Protein AF-T0YHV0-F1 (afdb_monomer_lite)

Organism: NCBI:txid410659

Sequence (139 aa):
MAKKTDKAAQYVPIIVHVFRKHWAKGTEEFEFHRDELVEAASAEAVERPDNLGDVIYSFKFRRDLPAEILKNAPKGKAWIIEGAGRSLYRFRLVEIGGTTIRPREDIAATKIPDSTPEIIGAYALGDEQALLAKVRYNR

Foldseek 3Di:
DPDPPPVCVQLQQLVVQVCVVPDDQPDQKDKDFLCSSVVSCVVSVHDRDPDSVVSLVCCQPPDPHDPSQQVSADPQWGWHWDAPDDRMIMIGIDGDCRPDDDDDPPDDDDQDQFQQPVVLVVPQDPDPVSVVSRVVRRD

Structure (mmCIF, N/CA/C/O backbone):
data_AF-T0YHV0-F1
#
_entry.id   AF-T0YHV0-F1
#
loop_
_atom_site.group_PDB
_atom_site.id
_atom_site.type_symbol
_atom_site.label_atom_id
_atom_site.label_alt_id
_atom_site.label_comp_id
_atom_site.label_asym_id
_atom_site.label_entity_id
_atom_site.label_seq_id
_atom_site.pdbx_PDB_ins_code
_atom_site.Cartn_x
_atom_site.Cartn_y
_atom_site.Cartn_z
_atom_site.occupancy
_atom_site.B_iso_or_equiv
_atom_site.auth_seq_id
_atom_site.auth_comp_id
_atom_site.auth_asym_id
_atom_site.auth_atom_id
_atom_site.pdbx_PDB_model_num
ATOM 1 N N . MET A 1 1 ? 17.452 -10.031 26.257 1.00 35.22 1 MET A N 1
ATOM 2 C CA . MET A 1 1 ? 17.490 -9.690 24.819 1.00 35.22 1 MET A CA 1
ATOM 3 C C . MET A 1 1 ? 16.073 -9.828 24.288 1.00 35.22 1 MET A C 1
ATOM 5 O O . MET A 1 1 ? 15.551 -10.935 24.318 1.00 35.22 1 MET A O 1
ATOM 9 N N . ALA A 1 2 ? 15.413 -8.724 23.927 1.00 43.25 2 ALA A N 1
ATOM 10 C CA . ALA A 1 2 ? 14.066 -8.782 23.364 1.00 43.25 2 ALA A CA 1
ATOM 11 C C . ALA A 1 2 ? 14.122 -9.552 22.037 1.00 43.25 2 ALA A C 1
ATOM 13 O O . ALA A 1 2 ? 14.950 -9.259 21.172 1.00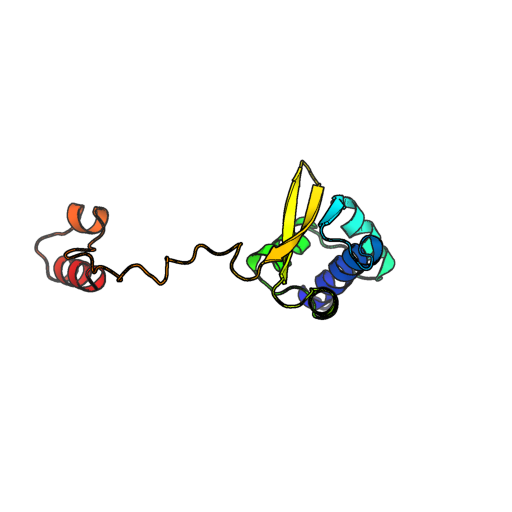 43.25 2 ALA A O 1
ATOM 14 N N . LYS A 1 3 ? 13.311 -10.605 21.922 1.00 45.75 3 LYS A N 1
ATOM 15 C CA . LYS A 1 3 ? 13.214 -11.431 20.718 1.00 45.75 3 LYS A CA 1
ATOM 16 C C . LYS A 1 3 ? 12.782 -10.496 19.587 1.00 45.75 3 LYS A C 1
ATOM 18 O O . LYS A 1 3 ? 11.744 -9.864 19.716 1.00 45.75 3 LYS A O 1
ATOM 23 N N . LYS A 1 4 ? 13.595 -10.356 18.534 1.00 48.53 4 LYS A N 1
ATOM 24 C CA . LYS A 1 4 ? 13.299 -9.490 17.383 1.00 48.53 4 LYS A CA 1
ATOM 25 C C . LYS A 1 4 ? 11.996 -9.993 16.755 1.00 48.53 4 LYS A C 1
ATOM 27 O O . LYS A 1 4 ? 12.004 -11.007 16.059 1.00 48.53 4 LYS A O 1
ATOM 32 N N . THR A 1 5 ? 10.880 -9.367 17.107 1.00 57.97 5 THR A N 1
ATOM 33 C CA . THR A 1 5 ? 9.555 -9.748 16.624 1.00 57.97 5 THR A CA 1
ATOM 34 C C . THR A 1 5 ? 9.561 -9.614 15.108 1.00 57.97 5 THR A C 1
ATOM 36 O O . THR A 1 5 ? 10.113 -8.650 14.571 1.00 57.97 5 THR A O 1
ATOM 39 N N . ASP A 1 6 ? 9.012 -10.600 14.398 1.00 75.38 6 ASP A N 1
ATOM 40 C CA . ASP A 1 6 ? 8.869 -10.495 12.949 1.00 75.38 6 ASP A CA 1
ATOM 41 C C . ASP A 1 6 ? 8.100 -9.206 12.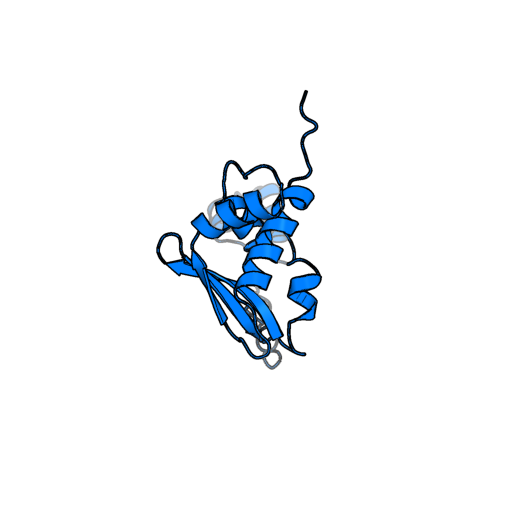633 1.00 75.38 6 ASP A C 1
ATOM 43 O O . ASP A 1 6 ? 7.004 -8.983 13.149 1.00 75.38 6 ASP A O 1
ATOM 47 N N . LYS A 1 7 ? 8.667 -8.349 11.775 1.00 74.50 7 LYS A N 1
ATOM 48 C CA . LYS A 1 7 ? 8.009 -7.116 11.327 1.00 74.50 7 LYS A CA 1
ATOM 49 C C . LYS A 1 7 ? 6.612 -7.393 10.767 1.00 74.50 7 LYS A C 1
ATOM 51 O O . LYS A 1 7 ? 5.749 -6.529 10.839 1.00 74.50 7 LYS A O 1
ATOM 56 N N . ALA A 1 8 ? 6.365 -8.575 10.190 1.00 74.88 8 ALA A N 1
ATOM 57 C CA . ALA A 1 8 ? 5.018 -8.972 9.771 1.00 74.88 8 ALA A CA 1
ATOM 58 C C . ALA A 1 8 ? 4.052 -9.080 10.958 1.00 74.88 8 ALA A C 1
ATOM 60 O O . ALA A 1 8 ? 2.967 -8.508 10.905 1.00 74.88 8 ALA A O 1
ATOM 61 N N . ALA A 1 9 ? 4.472 -9.733 12.044 1.00 82.62 9 ALA A N 1
ATOM 62 C CA . ALA A 1 9 ? 3.677 -9.865 13.262 1.00 82.62 9 ALA A CA 1
ATOM 63 C C . ALA A 1 9 ? 3.396 -8.510 13.937 1.00 82.62 9 ALA A C 1
ATOM 65 O O . ALA A 1 9 ? 2.384 -8.370 14.612 1.00 82.62 9 ALA A O 1
ATOM 66 N N . GLN A 1 10 ? 4.251 -7.507 13.715 1.00 89.56 10 GLN A N 1
ATOM 67 C CA . GLN A 1 10 ? 4.047 -6.142 14.206 1.00 89.56 10 GLN A CA 1
ATOM 68 C C . GLN A 1 10 ? 3.139 -5.302 13.289 1.00 89.56 10 GLN A C 1
ATOM 70 O O . GLN A 1 10 ? 2.262 -4.594 13.771 1.00 89.56 10 GLN A O 1
ATOM 75 N N . TYR A 1 11 ? 3.344 -5.341 11.968 1.00 94.62 11 TYR A N 1
ATOM 76 C CA . TYR A 1 11 ? 2.680 -4.415 11.035 1.00 94.62 11 TYR A CA 1
ATOM 77 C C . TYR A 1 11 ? 1.270 -4.853 10.642 1.00 94.62 11 TYR A C 1
ATOM 79 O O . TYR A 1 11 ? 0.424 -4.002 10.366 1.00 94.62 11 TYR A O 1
ATOM 87 N N . VAL A 1 12 ? 1.009 -6.164 10.611 1.00 95.06 12 VAL A N 1
ATOM 88 C CA . VAL A 1 12 ? -0.296 -6.714 10.219 1.00 95.06 12 VAL A CA 1
ATOM 89 C C . VAL A 1 12 ? -1.420 -6.262 11.164 1.00 95.06 12 VAL A C 1
ATOM 91 O O . VAL A 1 12 ? -2.405 -5.737 10.647 1.00 95.06 12 VAL A O 1
ATOM 94 N N . PRO A 1 13 ? -1.301 -6.372 12.504 1.00 95.56 13 PRO A N 1
ATOM 95 C CA . PRO A 1 13 ? -2.354 -5.904 13.411 1.00 95.56 13 PRO A CA 1
ATOM 96 C C . PRO A 1 13 ? -2.646 -4.407 13.254 1.00 95.56 13 PRO A C 1
ATOM 98 O O . PRO A 1 13 ? -3.803 -4.006 13.163 1.00 95.56 13 PRO A O 1
ATOM 101 N N . ILE A 1 14 ? -1.598 -3.588 13.110 1.00 96.31 14 ILE A N 1
ATOM 102 C CA . ILE A 1 14 ? -1.710 -2.127 12.979 1.00 96.31 14 ILE A CA 1
ATOM 103 C C . ILE A 1 14 ? -2.539 -1.743 11.750 1.00 96.31 14 ILE A C 1
ATOM 105 O O . ILE A 1 14 ? -3.485 -0.963 11.858 1.00 96.31 14 ILE A O 1
ATOM 109 N N . ILE A 1 15 ? -2.199 -2.278 10.572 1.00 96.56 15 ILE A N 1
ATOM 110 C CA . ILE A 1 15 ? -2.896 -1.890 9.338 1.00 96.56 15 ILE A CA 1
ATOM 111 C C . ILE A 1 15 ? -4.337 -2.413 9.311 1.00 96.56 15 ILE A C 1
ATOM 113 O O . ILE A 1 15 ? -5.231 -1.734 8.808 1.00 96.56 15 ILE A O 1
ATOM 117 N N . VAL A 1 16 ? -4.572 -3.598 9.883 1.00 96.88 16 VAL A N 1
ATOM 118 C CA . VAL A 1 16 ? -5.912 -4.179 10.020 1.00 96.88 16 VAL A CA 1
ATOM 119 C C . VAL A 1 16 ? -6.774 -3.321 10.939 1.00 96.88 16 VAL A C 1
ATOM 121 O O . VAL A 1 16 ? -7.925 -3.052 10.601 1.00 96.88 16 VAL A O 1
ATOM 124 N N . HIS A 1 17 ? -6.225 -2.849 12.059 1.00 97.19 17 HIS A N 1
ATOM 125 C CA . HIS A 1 17 ? -6.931 -1.968 12.981 1.00 97.19 17 HIS A CA 1
ATOM 126 C C . HIS A 1 17 ? -7.365 -0.667 12.298 1.00 97.19 17 HIS A C 1
ATOM 128 O O . HIS A 1 17 ? -8.543 -0.312 12.336 1.00 97.19 17 HIS A O 1
ATOM 134 N N . VAL A 1 18 ? -6.438 0.007 11.605 1.00 97.06 18 VAL A N 1
ATOM 135 C CA . VAL A 1 18 ? -6.748 1.228 10.840 1.00 97.06 18 VAL A CA 1
ATOM 136 C C . VAL A 1 18 ? -7.824 0.958 9.791 1.00 97.06 18 VAL A C 1
ATOM 138 O O . VAL A 1 18 ? -8.764 1.739 9.665 1.00 97.06 18 VAL A O 1
ATOM 141 N N . PHE A 1 19 ? -7.737 -0.164 9.074 1.00 97.00 19 PHE A N 1
ATOM 142 C CA . PHE A 1 19 ? -8.750 -0.523 8.087 1.00 97.00 19 PHE A CA 1
ATOM 143 C C . PHE A 1 19 ? -10.127 -0.718 8.731 1.00 97.00 19 PHE A C 1
ATOM 145 O O . PHE A 1 19 ? -11.098 -0.119 8.282 1.00 97.00 19 PHE A O 1
ATOM 152 N N . ARG A 1 20 ? -10.220 -1.496 9.815 1.00 96.00 20 ARG A N 1
ATOM 153 C CA . ARG A 1 20 ? -11.482 -1.754 10.531 1.00 96.00 20 ARG A CA 1
ATOM 154 C C . ARG A 1 20 ? -12.105 -0.484 11.123 1.00 96.00 20 ARG A C 1
ATOM 156 O O . ARG A 1 20 ? -13.325 -0.406 11.195 1.00 96.00 20 ARG A O 1
ATOM 163 N N . LYS A 1 21 ? -11.287 0.490 11.540 1.00 96.62 21 LYS A N 1
ATOM 164 C CA . LYS A 1 21 ? -11.744 1.770 12.111 1.00 96.62 21 LYS A CA 1
ATOM 165 C C . LYS A 1 21 ? -12.534 2.614 11.103 1.00 96.62 21 LYS A C 1
ATOM 167 O O . LYS A 1 21 ? -13.494 3.269 11.494 1.00 96.62 21 LYS A O 1
ATOM 172 N N . HIS A 1 22 ? -12.140 2.590 9.829 1.00 95.62 22 HIS A N 1
ATOM 173 C CA . HIS A 1 22 ? -12.695 3.469 8.788 1.00 95.62 22 HIS A CA 1
ATOM 174 C C . HIS A 1 22 ? -13.568 2.751 7.759 1.00 95.62 22 HIS A C 1
ATOM 176 O O . HIS A 1 22 ? -14.421 3.367 7.119 1.00 95.62 22 HIS A O 1
ATOM 182 N N . TRP A 1 23 ? -13.355 1.453 7.562 1.00 95.75 23 TRP A N 1
ATOM 183 C CA . TRP A 1 23 ? -14.074 0.691 6.555 1.00 95.75 23 TRP A CA 1
ATOM 184 C C . TRP A 1 23 ? -15.504 0.368 6.999 1.00 95.75 23 TRP A C 1
ATOM 186 O O . TRP A 1 23 ? -15.739 -0.184 8.073 1.00 95.75 23 TRP A O 1
ATOM 196 N N . ALA A 1 24 ? -16.456 0.629 6.104 1.00 93.31 24 ALA A N 1
ATOM 197 C CA . ALA A 1 24 ? -17.829 0.162 6.196 1.00 93.31 24 ALA A CA 1
ATOM 198 C C . ALA A 1 24 ? -18.248 -0.505 4.878 1.00 93.31 24 ALA A C 1
ATOM 200 O O . ALA A 1 24 ? -17.630 -0.336 3.822 1.00 93.31 24 ALA A O 1
ATOM 201 N N . LYS A 1 25 ? -19.334 -1.282 4.917 1.00 91.19 25 LYS A N 1
ATOM 202 C CA . LYS A 1 25 ? -19.869 -1.917 3.710 1.00 91.19 25 LYS A CA 1
ATOM 203 C C . LYS A 1 25 ? -20.282 -0.844 2.697 1.00 91.19 25 LYS A C 1
ATOM 205 O O . LYS A 1 25 ? -21.151 -0.029 2.983 1.00 91.19 25 LYS A O 1
ATOM 210 N N . GLY A 1 26 ? -19.693 -0.897 1.503 1.00 91.12 26 GLY A N 1
ATOM 211 C CA . GLY A 1 26 ? -19.933 0.068 0.425 1.00 91.12 26 GLY A CA 1
ATOM 212 C C . GLY A 1 26 ? -18.895 1.189 0.331 1.00 91.12 26 GLY A C 1
ATOM 213 O O . GLY A 1 26 ? -18.917 1.928 -0.646 1.00 91.12 26 GLY A O 1
ATOM 214 N N . THR A 1 27 ? -17.962 1.297 1.283 1.00 94.06 27 THR A N 1
ATOM 215 C CA . THR A 1 27 ? -16.846 2.245 1.192 1.00 94.06 27 THR A CA 1
ATOM 216 C C . THR A 1 27 ? -15.930 1.868 0.030 1.00 94.06 27 THR A C 1
ATOM 218 O O . THR A 1 27 ? -15.396 0.759 0.001 1.00 94.06 27 THR A O 1
ATOM 221 N N . GLU A 1 28 ? -15.728 2.793 -0.910 1.00 94.38 28 GLU A N 1
ATOM 222 C CA . GLU A 1 28 ? -14.781 2.625 -2.021 1.00 94.38 28 GLU A CA 1
ATOM 223 C C . GLU A 1 28 ? -13.419 3.262 -1.734 1.00 94.38 28 GLU A C 1
ATOM 225 O O . GLU A 1 28 ? -12.400 2.810 -2.250 1.00 94.38 28 GLU A O 1
ATOM 230 N N . GLU A 1 29 ? -13.376 4.272 -0.871 1.00 96.38 29 GLU A N 1
ATOM 231 C CA . GLU A 1 29 ? -12.138 4.874 -0.401 1.00 96.38 29 GLU A CA 1
ATOM 232 C C . GLU A 1 29 ? -12.305 5.531 0.965 1.00 96.38 29 GLU A C 1
ATOM 234 O O . GLU A 1 29 ? -13.407 5.930 1.341 1.00 96.38 29 GLU A O 1
ATOM 239 N N . PHE A 1 30 ? -11.207 5.647 1.704 1.00 97.69 30 PHE A N 1
ATOM 240 C CA . PHE A 1 30 ? -11.141 6.436 2.930 1.00 97.69 30 PHE A CA 1
ATOM 241 C C . PHE A 1 30 ? -9.707 6.879 3.211 1.00 97.69 30 PHE A C 1
ATOM 243 O O . PHE A 1 30 ? -8.742 6.223 2.805 1.00 97.69 30 PHE A O 1
ATOM 250 N N . GLU A 1 31 ? -9.575 7.988 3.929 1.00 97.69 31 GLU A N 1
ATOM 251 C CA . GLU A 1 31 ? -8.292 8.553 4.335 1.00 97.69 31 GLU A CA 1
ATOM 252 C C . GLU A 1 31 ? -8.039 8.334 5.820 1.00 97.69 31 GLU A C 1
ATOM 254 O O . GLU A 1 31 ? -8.971 8.272 6.618 1.00 97.69 31 GLU A O 1
ATOM 259 N N . PHE A 1 32 ? -6.766 8.235 6.185 1.00 97.44 32 PHE A N 1
ATOM 260 C CA . PHE A 1 32 ? -6.330 8.158 7.570 1.00 97.44 32 PHE A CA 1
ATOM 261 C C . PHE A 1 32 ? -5.013 8.912 7.756 1.00 97.44 32 PHE A C 1
ATOM 263 O O . PHE A 1 32 ? -4.163 8.986 6.854 1.00 97.44 32 PHE A O 1
ATOM 270 N N . HIS A 1 33 ? -4.836 9.481 8.945 1.00 97.19 33 HIS A N 1
ATOM 271 C CA . HIS A 1 33 ? -3.614 10.188 9.304 1.00 97.19 33 HIS A CA 1
ATOM 272 C C . HIS A 1 33 ? -2.538 9.212 9.791 1.00 97.19 33 HIS A C 1
ATOM 274 O O . HIS A 1 33 ? -2.818 8.185 10.408 1.00 97.19 33 HIS A O 1
ATOM 280 N N . ARG A 1 34 ? -1.266 9.551 9.563 1.00 95.19 34 ARG A N 1
ATOM 281 C CA . ARG A 1 34 ? -0.108 8.752 9.996 1.00 95.19 34 ARG A CA 1
ATOM 282 C C . ARG A 1 34 ? -0.126 8.440 11.494 1.00 95.19 34 ARG A C 1
ATOM 284 O O . ARG A 1 34 ? 0.333 7.372 11.890 1.00 95.19 34 ARG A O 1
ATOM 291 N N . ASP A 1 35 ? -0.627 9.361 12.309 1.00 95.31 35 ASP A N 1
ATOM 292 C CA . ASP A 1 35 ? -0.663 9.205 13.768 1.00 95.31 35 ASP A CA 1
ATOM 293 C C . ASP A 1 35 ? -1.646 8.119 14.222 1.00 95.31 35 ASP A C 1
ATOM 295 O O . ASP A 1 35 ? -1.443 7.512 15.271 1.00 95.31 35 ASP A O 1
ATOM 299 N N . GLU A 1 36 ? -2.622 7.759 13.388 1.00 96.69 36 GLU A N 1
ATOM 300 C CA . GLU A 1 36 ? -3.533 6.647 13.670 1.00 96.69 36 GLU A CA 1
ATOM 301 C C . GLU A 1 36 ? -2.807 5.296 13.711 1.00 96.69 36 GLU A C 1
ATOM 303 O O . GLU A 1 36 ? -3.265 4.367 14.369 1.00 96.69 36 GLU A O 1
ATOM 308 N N . LEU A 1 37 ? -1.627 5.183 13.088 1.00 95.75 37 LEU A N 1
ATOM 309 C CA . LEU A 1 37 ? -0.769 4.002 13.226 1.00 95.75 37 LEU A CA 1
ATOM 310 C C . LEU A 1 37 ? -0.226 3.853 14.658 1.00 95.75 37 LEU A C 1
ATOM 312 O O . LEU A 1 37 ? 0.044 2.737 15.099 1.00 95.75 37 LEU A O 1
ATOM 316 N N . VAL A 1 38 ? -0.056 4.962 15.386 1.00 95.25 38 VAL A N 1
ATOM 317 C CA . VAL A 1 38 ? 0.383 4.959 16.792 1.00 95.25 38 VAL A CA 1
ATOM 318 C C . VAL A 1 38 ? -0.761 4.535 17.708 1.00 95.25 38 VAL A C 1
ATOM 320 O O . VAL A 1 38 ? -0.552 3.728 18.618 1.00 95.25 38 VAL A O 1
ATOM 323 N N . GLU A 1 39 ? -1.963 5.051 17.446 1.00 95.38 39 GLU A N 1
ATOM 324 C CA . GLU A 1 39 ? -3.187 4.653 18.149 1.00 95.38 39 GLU A CA 1
ATOM 325 C C . GLU A 1 39 ? -3.442 3.155 17.967 1.00 95.38 39 GLU A C 1
ATOM 327 O O . GLU A 1 39 ? -3.607 2.432 18.947 1.00 95.38 39 GLU A O 1
ATOM 332 N N . ALA A 1 40 ? -3.364 2.678 16.723 1.00 96.00 40 ALA A N 1
ATOM 333 C CA . ALA A 1 40 ? -3.531 1.274 16.375 1.00 96.00 40 ALA A CA 1
ATOM 334 C C . ALA A 1 40 ? -2.484 0.372 17.045 1.00 96.00 40 ALA A C 1
ATOM 336 O O . ALA A 1 40 ? -2.834 -0.686 17.560 1.00 96.00 40 ALA A O 1
ATOM 337 N N . ALA A 1 41 ? -1.212 0.786 17.094 1.00 94.31 41 ALA A N 1
ATOM 338 C CA . ALA A 1 41 ? -0.178 0.010 17.781 1.00 94.31 41 ALA A CA 1
ATOM 339 C C . ALA A 1 41 ? -0.483 -0.153 19.280 1.00 94.31 41 ALA A C 1
ATOM 341 O O . ALA A 1 41 ? -0.371 -1.251 19.823 1.00 94.31 41 ALA A O 1
ATOM 342 N N . SER A 1 42 ? -0.930 0.929 19.924 1.00 93.88 42 SER A N 1
ATOM 343 C CA . SER A 1 42 ? -1.333 0.910 21.335 1.00 93.88 42 SER A CA 1
ATOM 344 C C . SER A 1 42 ? -2.567 0.034 21.566 1.00 93.88 42 SER A C 1
ATOM 346 O O . SER A 1 42 ? -2.594 -0.742 22.519 1.00 93.88 42 SER A O 1
ATOM 348 N N . ALA A 1 43 ? -3.570 0.130 20.689 1.00 94.38 43 ALA A N 1
ATOM 349 C CA . ALA A 1 43 ? -4.819 -0.620 20.797 1.00 94.38 43 ALA A CA 1
ATOM 350 C C . ALA A 1 43 ? -4.623 -2.133 20.608 1.00 94.38 43 ALA A C 1
ATOM 352 O O . ALA A 1 43 ? -5.225 -2.926 21.327 1.00 94.38 43 ALA A O 1
ATOM 353 N N . GLU A 1 44 ? -3.749 -2.530 19.683 1.00 92.81 44 GLU A N 1
ATOM 354 C CA . GLU A 1 44 ? -3.426 -3.936 19.403 1.00 92.81 44 GLU A CA 1
ATOM 355 C C . GLU A 1 44 ? -2.323 -4.496 20.326 1.00 92.81 44 GLU A C 1
ATOM 357 O O . GLU A 1 44 ? -1.874 -5.626 20.137 1.00 92.81 44 GLU A O 1
ATOM 362 N N . ALA A 1 45 ? -1.868 -3.718 21.319 1.00 91.88 45 ALA A N 1
ATOM 363 C CA . ALA A 1 45 ? -0.796 -4.076 22.255 1.00 91.88 45 ALA A CA 1
ATOM 364 C C . ALA A 1 45 ? 0.500 -4.559 21.569 1.00 91.88 45 ALA A C 1
ATOM 366 O O . ALA A 1 45 ? 1.232 -5.403 22.095 1.00 91.88 45 ALA A O 1
ATOM 367 N N . VAL A 1 46 ? 0.799 -4.008 20.391 1.00 91.56 46 VAL A N 1
ATOM 368 C CA . VAL A 1 46 ? 2.042 -4.263 19.658 1.00 91.56 46 VAL A CA 1
ATOM 369 C C . VAL A 1 46 ? 3.033 -3.136 19.902 1.00 91.56 46 VAL A C 1
ATOM 371 O O . VAL A 1 46 ? 2.669 -1.973 20.069 1.00 91.56 46 VAL A O 1
ATOM 374 N N . GLU A 1 47 ? 4.321 -3.475 19.905 1.00 89.88 47 GLU A N 1
ATOM 375 C CA . GLU A 1 47 ? 5.374 -2.470 20.002 1.00 89.88 47 GLU A CA 1
ATOM 376 C C . GLU A 1 47 ? 5.209 -1.440 18.877 1.00 89.88 47 GLU A C 1
ATOM 378 O O . GLU A 1 47 ? 4.969 -1.796 17.719 1.00 89.88 47 GLU A O 1
ATOM 383 N N . ARG A 1 48 ? 5.327 -0.154 19.208 1.00 90.38 48 ARG A N 1
ATOM 384 C CA . ARG A 1 48 ? 5.236 0.915 18.216 1.00 90.38 48 ARG A CA 1
ATOM 385 C C . ARG A 1 48 ? 6.403 0.792 17.224 1.00 90.38 48 ARG A C 1
ATOM 387 O O . ARG A 1 48 ? 7.549 0.798 17.661 1.00 90.38 48 ARG A O 1
ATOM 394 N N . PRO A 1 49 ? 6.155 0.765 15.902 1.00 91.12 49 PRO A N 1
ATOM 395 C CA . PRO A 1 49 ? 7.233 0.780 14.921 1.00 91.12 49 PRO A CA 1
ATOM 396 C C . PRO A 1 49 ? 8.082 2.054 15.024 1.00 91.12 49 PRO A C 1
ATOM 398 O O . PRO A 1 49 ? 7.536 3.161 14.998 1.00 91.12 49 PRO A O 1
ATOM 401 N N . ASP A 1 50 ? 9.410 1.904 15.035 1.00 89.44 50 ASP A N 1
ATOM 402 C CA . ASP A 1 50 ? 10.352 3.038 15.007 1.00 89.44 50 ASP A CA 1
ATOM 403 C C . ASP A 1 50 ? 10.102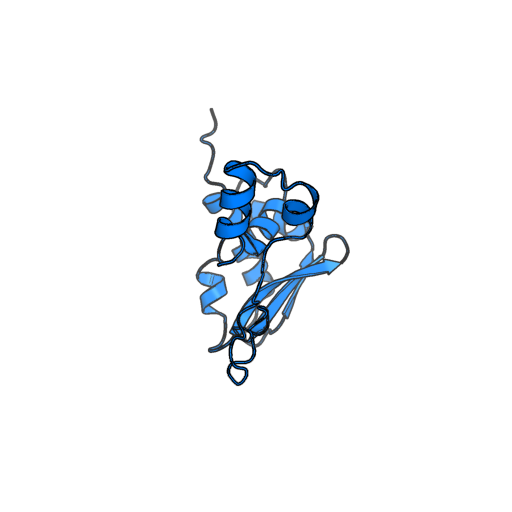 3.947 13.795 1.00 89.44 50 ASP A C 1
ATOM 405 O O . ASP A 1 50 ? 10.107 5.176 13.887 1.00 89.44 50 ASP A O 1
ATOM 409 N N . ASN A 1 51 ? 9.815 3.330 12.644 1.00 91.75 51 ASN A N 1
ATOM 410 C CA . ASN A 1 51 ? 9.424 4.016 11.423 1.00 91.75 51 ASN A CA 1
ATOM 411 C C . ASN A 1 51 ? 7.992 3.641 11.024 1.00 91.75 51 ASN A C 1
ATOM 413 O O . ASN A 1 51 ? 7.769 2.640 10.347 1.00 91.75 51 ASN A O 1
ATOM 417 N N . LEU A 1 52 ? 7.022 4.496 11.366 1.00 92.06 52 LEU A N 1
ATOM 418 C CA . LEU A 1 52 ? 5.616 4.302 10.974 1.00 92.06 52 LEU A CA 1
ATOM 419 C C . LEU A 1 52 ? 5.427 4.224 9.449 1.00 92.06 52 LEU A C 1
ATOM 421 O O . LEU A 1 52 ? 4.507 3.567 8.972 1.00 92.06 52 LEU A O 1
ATOM 425 N N . GLY A 1 53 ? 6.306 4.867 8.671 1.00 91.38 53 GLY A N 1
ATOM 426 C CA . GLY A 1 53 ? 6.259 4.798 7.212 1.00 91.38 53 GLY A CA 1
ATOM 427 C C . GLY A 1 53 ? 6.587 3.407 6.665 1.00 91.38 53 GLY A C 1
ATOM 428 O O . GLY A 1 53 ? 6.116 3.071 5.582 1.00 91.38 53 GLY A O 1
ATOM 429 N N . ASP A 1 54 ? 7.331 2.582 7.416 1.00 92.94 54 ASP A N 1
ATOM 430 C CA . ASP A 1 54 ? 7.664 1.207 7.013 1.00 92.94 54 ASP A CA 1
ATOM 431 C C . ASP A 1 54 ? 6.413 0.318 6.984 1.00 92.94 54 ASP A C 1
ATOM 433 O O . ASP A 1 54 ? 6.308 -0.563 6.136 1.00 92.94 54 ASP A O 1
ATOM 437 N N . VAL A 1 55 ? 5.412 0.607 7.828 1.00 94.62 55 VAL A N 1
ATOM 438 C CA . VAL A 1 55 ? 4.114 -0.089 7.809 1.00 94.62 55 VAL A CA 1
ATOM 439 C C . VAL A 1 55 ? 3.443 0.101 6.448 1.00 94.62 55 VAL A C 1
ATOM 441 O O . VAL A 1 55 ? 3.125 -0.870 5.765 1.00 94.62 55 VAL A O 1
ATOM 444 N N . ILE A 1 56 ? 3.295 1.356 6.012 1.00 95.06 56 ILE A N 1
ATOM 445 C CA . ILE A 1 56 ? 2.657 1.687 4.731 1.00 95.06 56 ILE A CA 1
ATOM 446 C C . ILE A 1 56 ? 3.495 1.193 3.554 1.00 95.06 56 ILE A C 1
ATOM 448 O O . ILE A 1 56 ? 2.969 0.581 2.627 1.00 95.06 56 ILE A O 1
ATOM 452 N N . TYR A 1 57 ? 4.807 1.424 3.594 1.00 93.88 57 TYR A N 1
ATOM 453 C CA . TYR A 1 57 ? 5.726 0.985 2.549 1.00 93.88 57 TYR A CA 1
ATOM 454 C C . TYR A 1 57 ? 5.695 -0.538 2.360 1.00 93.88 57 TYR A C 1
ATOM 456 O O . TYR A 1 57 ? 5.696 -1.015 1.221 1.00 93.88 57 TYR A O 1
ATOM 464 N N . SER A 1 58 ? 5.609 -1.296 3.459 1.00 94.06 58 SER A N 1
ATOM 465 C CA . SER A 1 58 ? 5.547 -2.756 3.428 1.00 94.06 58 SER A CA 1
ATOM 466 C C . SER A 1 58 ? 4.344 -3.243 2.624 1.00 94.06 58 SER A C 1
ATOM 468 O O . SER A 1 58 ? 4.530 -4.003 1.677 1.00 94.06 58 SER A O 1
ATOM 470 N N . PHE A 1 59 ? 3.143 -2.748 2.921 1.00 94.31 59 PHE A N 1
ATOM 471 C CA . PHE A 1 59 ? 1.916 -3.185 2.243 1.00 94.31 59 PHE A CA 1
ATOM 472 C C . PHE A 1 59 ? 1.685 -2.539 0.876 1.00 94.31 59 PHE A C 1
ATOM 474 O O . PHE A 1 59 ? 0.904 -3.045 0.078 1.00 94.31 59 PHE A O 1
ATOM 481 N N . LYS A 1 60 ? 2.362 -1.426 0.583 1.00 91.62 60 LYS A N 1
ATOM 482 C CA . LYS A 1 60 ? 2.278 -0.784 -0.730 1.00 91.62 60 LYS A CA 1
ATOM 483 C C . LYS A 1 60 ? 3.165 -1.460 -1.779 1.00 91.62 60 LYS A C 1
ATOM 485 O O . LYS A 1 60 ? 2.805 -1.461 -2.951 1.00 91.62 60 LYS A O 1
ATOM 490 N N . PHE A 1 61 ? 4.326 -1.998 -1.385 1.00 89.12 61 PHE A N 1
ATOM 491 C CA . PHE A 1 61 ? 5.345 -2.446 -2.350 1.00 89.12 61 PHE A CA 1
ATOM 492 C C . PHE A 1 61 ? 6.031 -3.779 -2.045 1.00 89.12 61 PHE A C 1
ATOM 494 O O . PHE A 1 61 ? 6.723 -4.306 -2.915 1.00 89.12 61 PHE A O 1
ATOM 501 N N . ARG A 1 62 ? 5.952 -4.298 -0.815 1.00 88.25 62 ARG A N 1
ATOM 502 C CA . ARG A 1 62 ? 6.777 -5.444 -0.386 1.00 88.25 62 ARG A CA 1
ATOM 503 C C . ARG A 1 62 ? 5.974 -6.675 -0.002 1.00 88.25 62 ARG A C 1
ATOM 505 O O . ARG A 1 62 ? 6.532 -7.768 -0.019 1.00 88.25 62 ARG A O 1
ATOM 512 N N . ARG A 1 63 ? 4.725 -6.500 0.411 1.00 90.44 63 ARG A N 1
ATOM 513 C CA . ARG A 1 63 ? 3.853 -7.547 0.935 1.00 90.44 63 ARG A CA 1
ATOM 514 C C . ARG A 1 63 ? 2.430 -7.293 0.482 1.00 90.44 63 ARG A C 1
ATOM 516 O O . ARG A 1 63 ? 2.020 -6.141 0.361 1.00 90.44 63 ARG A O 1
ATOM 523 N N . ASP A 1 64 ? 1.687 -8.375 0.320 1.00 92.00 64 ASP A N 1
ATOM 524 C CA . ASP A 1 64 ? 0.250 -8.298 0.110 1.00 92.00 64 ASP A CA 1
ATOM 525 C C . ASP A 1 64 ? -0.454 -7.763 1.360 1.00 92.00 64 ASP A C 1
ATOM 527 O O . ASP A 1 64 ? 0.018 -7.923 2.494 1.00 92.00 64 ASP A O 1
ATOM 531 N N . LEU A 1 65 ? -1.613 -7.137 1.149 1.00 94.38 65 LEU A N 1
ATOM 532 C CA . LEU A 1 65 ? -2.483 -6.745 2.249 1.00 94.38 65 LEU A CA 1
ATOM 533 C C . LEU A 1 65 ? -2.953 -7.986 3.031 1.00 94.38 65 LEU A C 1
ATOM 535 O O . LEU A 1 65 ? -3.164 -9.048 2.443 1.00 94.38 65 LEU A O 1
ATOM 539 N N . PRO A 1 66 ? -3.164 -7.871 4.354 1.00 95.19 66 PRO A N 1
ATOM 540 C CA . PRO A 1 66 ? -3.673 -8.971 5.165 1.00 95.19 66 PRO A CA 1
ATOM 541 C C . PRO A 1 66 ? -4.991 -9.542 4.632 1.00 95.19 66 PRO A C 1
ATOM 543 O O . PRO A 1 66 ? -5.851 -8.810 4.138 1.00 95.19 66 PRO A O 1
ATOM 546 N N . ALA A 1 67 ? -5.186 -10.852 4.811 1.00 93.31 67 ALA A N 1
ATOM 547 C CA . ALA A 1 67 ? -6.360 -11.570 4.311 1.00 93.31 67 ALA A CA 1
ATOM 548 C C . ALA A 1 67 ? -7.695 -10.955 4.768 1.00 93.31 67 ALA A C 1
ATOM 550 O O . ALA A 1 67 ? -8.686 -11.028 4.048 1.00 93.31 67 ALA A O 1
ATOM 551 N N . GLU A 1 68 ? -7.736 -10.334 5.946 1.00 93.06 68 GLU A N 1
ATOM 552 C CA . GLU A 1 68 ? -8.925 -9.631 6.431 1.00 93.06 68 GLU A CA 1
ATOM 553 C C . GLU A 1 68 ? -9.319 -8.429 5.572 1.00 93.06 68 GLU A C 1
ATOM 555 O O . GLU A 1 68 ? -10.501 -8.210 5.336 1.00 93.06 68 GLU A O 1
ATOM 560 N N . ILE A 1 69 ? -8.342 -7.678 5.066 1.00 95.00 69 ILE A N 1
ATOM 561 C CA . ILE A 1 69 ? -8.588 -6.543 4.174 1.00 95.00 69 ILE A CA 1
ATOM 562 C C . ILE A 1 69 ? -8.997 -7.067 2.793 1.00 95.00 69 ILE A C 1
ATOM 564 O O . ILE A 1 69 ? -9.985 -6.615 2.216 1.00 95.00 69 ILE A O 1
ATOM 568 N N . LEU A 1 70 ? -8.287 -8.084 2.292 1.00 92.69 70 LEU A N 1
ATOM 569 C CA . LEU A 1 70 ? -8.543 -8.673 0.974 1.00 92.69 70 LEU A CA 1
ATOM 570 C C . LEU A 1 70 ? -9.953 -9.271 0.844 1.00 92.69 70 LEU A C 1
ATOM 572 O O . LEU A 1 70 ? -10.578 -9.128 -0.203 1.00 92.69 70 LEU A O 1
ATOM 576 N N . LYS A 1 71 ? -10.490 -9.888 1.905 1.00 92.88 71 LYS A N 1
ATOM 577 C CA . LYS A 1 71 ? -11.854 -10.459 1.917 1.00 92.88 71 LYS A CA 1
ATOM 578 C C . LYS A 1 71 ? -12.960 -9.418 1.729 1.00 92.88 71 LYS A C 1
ATOM 580 O O . LYS A 1 71 ? -14.055 -9.777 1.308 1.00 92.88 71 LYS A O 1
ATOM 585 N N . ASN A 1 72 ? -12.682 -8.155 2.043 1.00 92.19 72 ASN A N 1
ATOM 586 C CA . ASN A 1 72 ? -13.638 -7.057 1.919 1.00 92.19 72 ASN A CA 1
ATOM 587 C C . ASN A 1 72 ? -13.614 -6.394 0.533 1.00 92.19 72 ASN A C 1
ATOM 589 O O . ASN A 1 72 ? -14.362 -5.446 0.298 1.00 92.19 72 ASN A O 1
ATOM 593 N N . ALA A 1 73 ? -12.763 -6.860 -0.387 1.00 91.12 73 ALA A N 1
ATOM 594 C CA . ALA A 1 73 ? -12.758 -6.391 -1.766 1.00 91.12 73 ALA A CA 1
ATOM 595 C C . ALA A 1 73 ? -13.868 -7.086 -2.588 1.00 91.12 73 ALA A C 1
ATOM 597 O O . ALA A 1 73 ? -13.935 -8.318 -2.612 1.00 91.12 73 ALA A O 1
ATOM 598 N N . PRO A 1 74 ? -14.736 -6.333 -3.292 1.00 91.38 74 PRO A N 1
ATOM 599 C CA . PRO A 1 74 ? -15.677 -6.897 -4.257 1.00 91.38 74 PRO A CA 1
ATOM 600 C C . PRO A 1 74 ? -14.973 -7.639 -5.402 1.00 91.38 74 PRO A C 1
ATOM 602 O O . PRO A 1 74 ? -13.825 -7.353 -5.745 1.00 91.38 74 PRO A O 1
ATOM 605 N N . LYS A 1 75 ? -15.691 -8.561 -6.058 1.00 90.75 75 LYS A N 1
ATOM 606 C CA . LYS A 1 75 ? -15.169 -9.305 -7.215 1.00 90.75 75 LYS A CA 1
ATOM 607 C C . LYS A 1 75 ? -14.698 -8.338 -8.311 1.00 90.75 75 LYS A C 1
ATOM 609 O O . LYS A 1 75 ? -15.447 -7.456 -8.714 1.00 90.75 75 LYS A O 1
ATOM 614 N N . GLY A 1 76 ? -13.475 -8.538 -8.805 1.00 89.88 76 GLY A N 1
ATOM 615 C CA . GLY A 1 76 ? -12.877 -7.699 -9.851 1.00 89.88 76 GLY A CA 1
ATOM 616 C C . GLY A 1 76 ? -12.217 -6.413 -9.344 1.00 89.88 76 GLY A C 1
ATOM 617 O O . GLY A 1 76 ? -11.626 -5.695 -10.147 1.00 89.88 76 GLY A O 1
ATOM 618 N N . LYS A 1 77 ? -12.257 -6.138 -8.034 1.00 92.44 77 LYS A N 1
ATOM 619 C CA . LYS A 1 77 ? -11.570 -5.000 -7.415 1.00 92.44 77 LYS A CA 1
ATOM 620 C C . LYS A 1 77 ? -10.516 -5.459 -6.399 1.00 92.44 77 LYS A C 1
ATOM 622 O O . LYS A 1 77 ? -10.582 -6.568 -5.875 1.00 92.44 77 LYS A O 1
ATOM 627 N N . ALA A 1 78 ? -9.541 -4.600 -6.127 1.00 91.94 78 ALA A N 1
ATOM 628 C CA . ALA A 1 78 ? -8.502 -4.786 -5.121 1.00 91.94 78 ALA A CA 1
ATOM 629 C C . ALA A 1 78 ? -8.310 -3.504 -4.306 1.00 91.94 78 ALA A C 1
ATOM 631 O O . ALA A 1 78 ? -8.536 -2.402 -4.802 1.00 91.94 78 ALA A O 1
ATOM 632 N N . TRP A 1 79 ? -7.883 -3.652 -3.054 1.00 94.94 79 TRP A N 1
ATOM 633 C CA . TRP A 1 79 ? -7.499 -2.526 -2.209 1.00 94.94 79 TRP A CA 1
ATOM 634 C C . TRP A 1 79 ? -6.054 -2.117 -2.487 1.00 94.94 79 TRP A C 1
ATOM 636 O O . TRP A 1 79 ? -5.169 -2.968 -2.565 1.00 94.94 79 TRP A O 1
ATOM 646 N N . ILE A 1 80 ? -5.812 -0.814 -2.580 1.00 93.88 80 ILE A N 1
ATOM 647 C CA . ILE A 1 80 ? -4.472 -0.222 -2.619 1.00 93.88 80 ILE A CA 1
ATOM 648 C C . ILE A 1 80 ? -4.320 0.832 -1.526 1.00 93.88 80 ILE A C 1
ATOM 650 O O . ILE A 1 80 ? -5.314 1.371 -1.037 1.00 93.88 80 ILE A O 1
ATOM 654 N N . ILE A 1 81 ? -3.067 1.144 -1.181 1.00 95.31 81 ILE A N 1
ATOM 655 C CA . ILE A 1 81 ? -2.725 2.283 -0.325 1.00 95.31 81 ILE A CA 1
ATOM 656 C C . ILE A 1 81 ? -1.969 3.325 -1.153 1.00 95.31 81 ILE A C 1
ATOM 658 O O . ILE A 1 81 ? -0.910 3.044 -1.723 1.00 95.31 81 ILE A O 1
ATOM 662 N N . GLU A 1 82 ? -2.475 4.551 -1.178 1.00 93.94 82 GLU A N 1
ATOM 663 C CA . GLU A 1 82 ? -1.842 5.697 -1.829 1.00 93.94 82 GLU A CA 1
ATOM 664 C C . GLU A 1 82 ? -1.600 6.851 -0.849 1.00 93.94 82 GLU A C 1
ATOM 666 O O . GLU A 1 82 ? -2.088 6.853 0.280 1.00 93.94 82 GLU A O 1
ATOM 671 N N . GLY A 1 8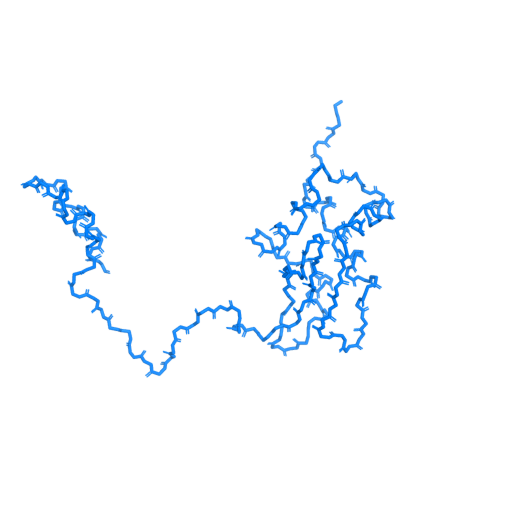3 ? -0.764 7.810 -1.250 1.00 95.00 83 GLY A N 1
ATOM 672 C CA . GLY A 1 83 ? -0.572 9.032 -0.470 1.00 95.00 83 GLY A CA 1
ATOM 673 C C . GLY A 1 83 ? -1.687 10.022 -0.789 1.00 95.00 83 GLY A C 1
ATOM 674 O O . GLY A 1 83 ? -1.995 10.213 -1.962 1.00 95.00 83 GLY A O 1
ATOM 675 N N . ALA A 1 84 ? -2.250 10.660 0.235 1.00 95.88 84 ALA A N 1
ATOM 676 C CA . ALA A 1 84 ? -3.306 11.669 0.100 1.00 95.88 84 ALA A CA 1
ATOM 677 C C . ALA A 1 84 ? -2.869 13.069 0.564 1.00 95.88 84 ALA A C 1
ATOM 679 O O . ALA A 1 84 ? -3.647 14.015 0.544 1.00 95.88 84 ALA A O 1
ATOM 680 N N . GLY A 1 85 ? -1.608 13.227 0.967 1.00 94.75 85 GLY A N 1
ATOM 681 C CA . GLY A 1 85 ? -1.058 14.503 1.405 1.00 94.75 85 GLY A CA 1
ATOM 682 C C . GLY A 1 85 ? 0.068 14.313 2.408 1.00 94.75 85 GLY A C 1
ATOM 683 O O . GLY A 1 85 ? 0.575 13.206 2.615 1.00 94.75 85 GLY A O 1
ATOM 684 N N . ARG A 1 86 ? 0.472 15.406 3.057 1.00 95.19 86 ARG A N 1
ATOM 685 C CA . ARG A 1 86 ? 1.477 15.347 4.121 1.00 95.19 86 ARG A CA 1
ATOM 686 C C . ARG A 1 86 ? 0.918 14.541 5.291 1.00 95.19 86 ARG A C 1
ATOM 688 O O . ARG A 1 86 ? -0.064 14.949 5.895 1.00 95.19 86 ARG A O 1
ATOM 695 N N . SER A 1 87 ? 1.570 13.421 5.603 1.00 93.75 87 SER A N 1
ATOM 696 C CA . SER A 1 87 ? 1.159 12.505 6.678 1.00 93.75 87 SER A CA 1
ATOM 697 C C . SER A 1 87 ? -0.245 11.905 6.509 1.00 93.75 87 SER A C 1
ATOM 699 O O . SER A 1 87 ? -0.789 11.370 7.470 1.00 93.75 87 SER A O 1
ATOM 701 N N . LEU A 1 88 ? -0.812 11.952 5.301 1.00 96.75 88 LEU A N 1
ATOM 702 C CA . LEU A 1 88 ? -2.128 11.405 4.980 1.00 96.75 88 LEU A CA 1
ATOM 703 C C . LEU A 1 88 ? -1.997 10.281 3.959 1.00 96.75 88 LEU A C 1
ATOM 705 O O . LEU A 1 88 ? -1.282 10.400 2.957 1.00 96.75 88 LEU A O 1
ATOM 709 N N . TYR A 1 89 ? -2.723 9.201 4.211 1.00 97.25 89 TYR A N 1
ATOM 710 C CA . TYR A 1 89 ? -2.776 8.028 3.353 1.00 97.25 89 TYR A CA 1
ATOM 711 C C . TYR A 1 89 ? -4.225 7.682 3.047 1.00 97.25 89 TYR A C 1
ATOM 713 O O . TYR A 1 89 ? -5.119 7.979 3.836 1.00 97.25 89 TYR A O 1
ATOM 721 N N . ARG A 1 90 ? -4.447 7.037 1.906 1.00 97.44 90 ARG A N 1
ATOM 722 C CA . ARG A 1 90 ? -5.773 6.625 1.459 1.00 97.44 90 ARG A CA 1
ATOM 723 C C . ARG A 1 90 ? -5.787 5.150 1.119 1.00 97.44 90 ARG A C 1
ATOM 725 O O . ARG A 1 90 ? -4.936 4.685 0.362 1.00 97.44 90 ARG A O 1
ATOM 732 N N . PHE A 1 91 ? -6.775 4.442 1.649 1.00 97.12 91 PHE A N 1
ATOM 733 C CA . PHE A 1 91 ? -7.201 3.164 1.098 1.00 97.12 91 PHE A CA 1
ATOM 734 C C . PHE A 1 91 ? -8.189 3.425 -0.026 1.00 97.12 91 PHE A C 1
ATOM 736 O O . PHE A 1 91 ? -9.158 4.153 0.171 1.00 97.12 91 PHE A O 1
ATOM 743 N N . ARG A 1 92 ? -7.961 2.822 -1.191 1.00 95.44 92 ARG A N 1
ATOM 744 C CA . ARG A 1 92 ? -8.830 2.965 -2.364 1.00 95.44 92 ARG A CA 1
ATOM 745 C C . ARG A 1 92 ? -9.074 1.604 -3.006 1.00 95.44 92 ARG A C 1
ATOM 747 O O . ARG A 1 92 ? -8.138 0.820 -3.173 1.00 95.44 92 ARG A O 1
ATOM 754 N N . LEU A 1 93 ? -10.321 1.335 -3.372 1.00 94.81 93 LEU A N 1
ATOM 755 C CA . LEU A 1 93 ? -10.706 0.220 -4.226 1.00 94.81 93 LEU A CA 1
ATOM 756 C C . LEU A 1 93 ? -10.445 0.583 -5.684 1.00 94.81 93 LEU A C 1
ATOM 758 O O . LEU A 1 93 ? -10.934 1.589 -6.194 1.00 94.81 93 LEU A O 1
ATOM 762 N N . VAL A 1 94 ? -9.699 -0.271 -6.366 1.00 92.19 94 VAL A N 1
ATOM 763 C CA . VAL A 1 94 ? -9.364 -0.134 -7.785 1.00 92.19 94 VAL A CA 1
ATOM 764 C C . VAL A 1 94 ? -9.745 -1.400 -8.527 1.00 92.19 94 VAL A C 1
ATOM 766 O O . VAL A 1 94 ? -9.779 -2.481 -7.943 1.00 92.19 94 VAL A O 1
ATOM 769 N N . GLU A 1 95 ? -10.019 -1.288 -9.821 1.00 90.50 95 GLU A N 1
ATOM 770 C CA . GLU A 1 95 ? -10.205 -2.465 -10.665 1.00 90.50 95 GLU A CA 1
ATOM 771 C C . GLU A 1 95 ? -8.898 -3.258 -10.764 1.00 90.50 95 GLU A C 1
ATOM 773 O O . GLU A 1 95 ? -7.809 -2.693 -10.918 1.00 90.50 95 GLU A O 1
ATOM 778 N N . ILE A 1 96 ? -8.994 -4.585 -10.666 1.00 83.44 96 ILE A N 1
ATOM 779 C CA . ILE A 1 96 ? -7.835 -5.467 -10.8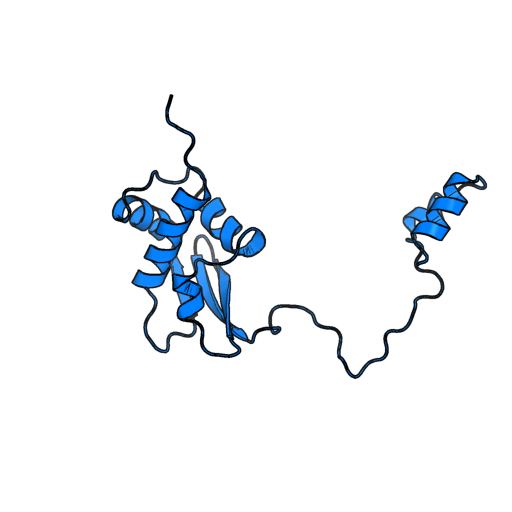15 1.00 83.44 96 ILE A CA 1
ATOM 780 C C . ILE A 1 96 ? -7.282 -5.289 -12.230 1.00 83.44 96 ILE A C 1
ATOM 782 O O . ILE A 1 96 ? -7.961 -5.558 -13.214 1.00 83.44 96 ILE A O 1
ATOM 786 N N . GLY A 1 97 ? -6.027 -4.847 -12.323 1.00 71.88 97 GLY A N 1
ATOM 787 C CA . GLY A 1 97 ? -5.382 -4.511 -13.594 1.00 71.88 97 GLY A CA 1
ATOM 788 C C . GLY A 1 97 ? -5.459 -3.031 -13.977 1.00 71.88 97 GLY A C 1
ATOM 789 O O . GLY A 1 97 ? -4.693 -2.627 -14.841 1.00 71.88 97 GLY A O 1
ATOM 790 N N . GLY A 1 98 ? -6.267 -2.210 -13.296 1.00 66.88 98 GLY A N 1
ATOM 791 C CA . GLY A 1 98 ? -6.322 -0.756 -13.508 1.00 66.88 98 GLY A CA 1
ATOM 792 C C . GLY A 1 98 ? -5.117 0.010 -12.944 1.00 66.88 98 GLY A C 1
ATOM 793 O O . GLY A 1 98 ? -4.864 1.143 -13.334 1.00 66.88 98 GLY A O 1
ATOM 794 N N . THR A 1 99 ? -4.341 -0.607 -12.047 1.00 64.00 99 THR A N 1
ATOM 795 C CA . THR A 1 99 ? -3.113 -0.028 -11.464 1.00 64.00 99 THR A CA 1
ATOM 796 C C . THR A 1 99 ? -1.826 -0.537 -12.101 1.00 64.00 99 THR A C 1
ATOM 798 O O . THR A 1 99 ? -0.740 -0.082 -11.750 1.00 64.00 99 THR A O 1
ATOM 801 N N . THR A 1 100 ? -1.921 -1.499 -13.018 1.00 66.38 100 THR A N 1
ATOM 802 C CA . THR A 1 100 ? -0.769 -2.053 -13.731 1.00 66.38 100 THR A CA 1
ATOM 803 C C . THR A 1 100 ? -0.857 -1.630 -15.184 1.00 66.38 100 THR A C 1
ATOM 805 O O . THR A 1 100 ? -1.889 -1.820 -15.819 1.00 66.38 100 THR A O 1
ATOM 808 N N . ILE A 1 101 ? 0.232 -1.096 -15.734 1.00 75.62 101 ILE A N 1
ATOM 809 C CA . ILE A 1 101 ? 0.314 -0.862 -17.174 1.00 75.62 101 ILE A CA 1
ATOM 810 C C . ILE A 1 101 ? 0.269 -2.230 -17.852 1.00 75.62 101 ILE A C 1
ATOM 812 O O . ILE A 1 101 ? 1.197 -3.029 -17.718 1.00 75.62 101 ILE A O 1
ATOM 816 N N . ARG A 1 102 ? -0.828 -2.508 -18.554 1.00 73.62 102 ARG A N 1
ATOM 817 C CA . ARG A 1 102 ? -0.957 -3.683 -19.409 1.00 73.62 102 ARG A CA 1
ATOM 818 C C . ARG A 1 102 ? -0.831 -3.239 -20.863 1.00 73.62 102 ARG A C 1
ATOM 820 O O . ARG A 1 102 ? -1.525 -2.299 -21.256 1.00 73.62 102 ARG A O 1
ATOM 827 N N . PRO A 1 103 ? 0.042 -3.877 -21.661 1.00 81.06 103 PRO A N 1
ATOM 828 C CA . PRO A 1 103 ? 0.005 -3.717 -23.105 1.00 81.06 103 PRO A CA 1
ATOM 829 C C . PRO A 1 103 ? -1.399 -4.031 -23.615 1.00 81.06 103 PRO A C 1
ATOM 831 O O . PRO A 1 103 ? -2.088 -4.887 -23.056 1.00 81.06 103 PRO A O 1
ATOM 834 N N . ARG A 1 104 ? -1.827 -3.343 -24.671 1.00 82.38 104 ARG A N 1
ATOM 835 C CA . ARG A 1 104 ? -3.101 -3.682 -25.292 1.00 82.38 104 ARG A CA 1
ATOM 836 C C . ARG A 1 104 ? -2.996 -5.065 -25.928 1.00 82.38 104 ARG A C 1
ATOM 838 O O . ARG A 1 104 ? -2.074 -5.314 -26.699 1.00 82.38 104 ARG A O 1
ATOM 845 N N . GLU A 1 105 ? -3.943 -5.940 -25.611 1.00 82.69 105 GLU A N 1
ATOM 846 C CA . GLU A 1 105 ? -3.957 -7.319 -26.116 1.00 82.69 105 GLU A CA 1
ATOM 847 C C . GLU A 1 105 ? -4.240 -7.391 -27.627 1.00 82.69 105 GLU A C 1
ATOM 849 O O . GLU A 1 105 ? -3.903 -8.379 -28.271 1.00 82.69 105 GLU A O 1
ATOM 854 N N . ASP A 1 106 ? -4.814 -6.329 -28.204 1.00 90.25 106 ASP A N 1
ATOM 855 C CA . ASP A 1 106 ? -5.100 -6.207 -29.636 1.00 90.25 106 ASP A CA 1
ATOM 856 C C . ASP A 1 106 ? -3.912 -5.691 -30.469 1.00 90.25 106 ASP A C 1
ATOM 858 O O . ASP A 1 106 ? -4.026 -5.556 -31.688 1.00 90.25 106 ASP A O 1
ATOM 862 N N . ILE A 1 107 ? -2.764 -5.422 -29.837 1.00 89.75 107 ILE A N 1
ATOM 863 C CA . ILE A 1 107 ? -1.531 -5.011 -30.512 1.00 89.75 107 ILE A CA 1
ATOM 864 C C . ILE A 1 107 ? -0.543 -6.178 -30.509 1.00 89.75 107 ILE A C 1
ATOM 866 O O . ILE A 1 107 ? -0.190 -6.721 -29.463 1.00 89.75 107 ILE A O 1
ATOM 870 N N . ALA A 1 108 ? -0.045 -6.538 -31.692 1.00 87.38 108 ALA A N 1
ATOM 871 C CA . ALA A 1 108 ? 1.013 -7.531 -31.817 1.00 87.38 108 ALA A CA 1
ATOM 872 C C . ALA A 1 108 ? 2.311 -7.024 -31.168 1.00 87.38 108 ALA A C 1
ATOM 874 O O . ALA A 1 108 ? 2.740 -5.893 -31.401 1.00 87.38 108 ALA A O 1
ATOM 875 N N . ALA A 1 109 ? 2.967 -7.875 -30.378 1.00 84.38 109 ALA A N 1
ATOM 876 C CA . ALA A 1 109 ? 4.288 -7.573 -29.845 1.00 84.38 109 ALA A CA 1
ATOM 877 C C . ALA A 1 109 ? 5.310 -7.486 -30.995 1.00 84.38 109 ALA A C 1
ATOM 879 O O . ALA A 1 109 ? 5.646 -8.494 -31.618 1.00 84.38 109 ALA A O 1
ATOM 880 N N . THR A 1 110 ? 5.813 -6.282 -31.272 1.00 84.69 110 THR A N 1
ATOM 881 C CA . THR A 1 110 ? 6.852 -6.052 -32.284 1.00 84.69 110 THR A CA 1
ATOM 882 C C . THR A 1 110 ? 8.229 -6.204 -31.651 1.00 84.69 110 THR A C 1
ATOM 884 O O . THR A 1 110 ? 8.561 -5.494 -30.702 1.00 84.69 110 THR A O 1
ATOM 887 N N . LYS A 1 111 ? 9.051 -7.117 -32.181 1.00 81.75 111 LYS A N 1
ATOM 888 C CA . LYS A 1 111 ? 10.456 -7.232 -31.769 1.00 81.75 111 LYS A CA 1
ATOM 889 C C . LYS A 1 111 ? 11.233 -5.988 -32.194 1.00 81.75 111 LYS A C 1
ATOM 891 O O . LYS A 1 111 ? 11.076 -5.520 -33.320 1.00 81.75 111 LYS A O 1
ATOM 896 N N . ILE A 1 112 ? 12.098 -5.494 -31.315 1.00 83.25 112 ILE A N 1
ATOM 897 C CA . ILE A 1 112 ? 13.063 -4.447 -31.653 1.00 83.25 112 ILE A CA 1
ATOM 898 C C . ILE A 1 112 ? 14.250 -5.138 -32.352 1.00 83.25 112 ILE A C 1
ATOM 900 O O . ILE A 1 112 ? 14.822 -6.044 -31.753 1.00 83.25 112 ILE A O 1
ATOM 904 N N . PRO A 1 113 ? 14.610 -4.772 -33.600 1.00 83.00 113 PRO A N 1
ATOM 905 C CA . PRO A 1 113 ? 15.689 -5.442 -34.340 1.00 83.00 113 PRO A CA 1
ATOM 906 C C . PRO A 1 113 ? 17.078 -5.333 -33.689 1.00 83.00 113 PRO A C 1
ATOM 908 O O . PRO A 1 113 ? 17.898 -6.238 -33.835 1.00 83.00 113 PRO A O 1
ATOM 911 N N . ASP A 1 114 ? 17.338 -4.232 -32.981 1.00 86.06 114 ASP A N 1
ATOM 912 C CA . ASP A 1 114 ? 18.495 -4.071 -32.103 1.00 86.06 114 ASP A CA 1
ATOM 913 C C . ASP A 1 114 ? 18.063 -3.410 -30.792 1.00 86.06 114 ASP A C 1
ATOM 915 O O . ASP A 1 114 ? 17.813 -2.205 -30.745 1.00 86.06 114 ASP A O 1
ATOM 919 N N . SER A 1 115 ? 17.928 -4.206 -29.732 1.00 87.56 115 SER A N 1
ATOM 920 C CA . SER A 1 115 ? 17.616 -3.706 -28.387 1.00 87.56 115 SER A CA 1
ATOM 921 C C . SER A 1 115 ? 18.858 -3.448 -27.532 1.00 87.56 115 SER A C 1
ATOM 923 O O . SER A 1 115 ? 18.743 -3.333 -26.310 1.00 87.56 115 SER A O 1
ATOM 925 N N . THR A 1 116 ? 20.049 -3.357 -28.135 1.00 89.56 116 THR A N 1
ATOM 926 C CA . THR A 1 116 ? 21.273 -2.979 -27.421 1.00 89.56 116 THR A CA 1
ATOM 927 C C . THR A 1 116 ? 21.114 -1.575 -26.824 1.00 89.56 116 THR A C 1
ATOM 929 O O . THR A 1 116 ? 20.923 -0.616 -27.571 1.00 89.56 116 THR A O 1
ATOM 932 N N . PRO A 1 117 ? 21.234 -1.401 -25.493 1.00 90.25 117 PRO A N 1
ATOM 933 C CA . PRO A 1 117 ? 21.209 -0.080 -24.884 1.00 90.25 117 PRO A CA 1
ATOM 934 C C . PRO A 1 117 ? 22.298 0.819 -25.473 1.00 90.25 117 PRO A C 1
ATOM 936 O O . PRO A 1 117 ? 23.436 0.378 -25.638 1.00 90.25 117 PRO A O 1
ATOM 939 N N . GLU A 1 118 ? 21.992 2.097 -25.700 1.00 89.50 118 GLU A N 1
ATOM 940 C CA . GLU A 1 118 ? 22.950 3.059 -26.268 1.00 89.50 118 GLU A CA 1
ATOM 941 C C . GLU A 1 118 ? 24.249 3.146 -25.461 1.00 89.50 118 GLU A C 1
ATOM 943 O O . GLU A 1 118 ? 25.324 3.273 -26.036 1.00 89.50 118 GLU A O 1
ATOM 948 N N . ILE A 1 119 ? 24.174 2.984 -24.135 1.00 90.50 119 ILE A N 1
ATOM 949 C CA . ILE A 1 119 ? 25.356 2.925 -23.270 1.00 90.50 119 ILE A CA 1
ATOM 950 C C . ILE A 1 119 ? 26.261 1.734 -23.614 1.00 90.50 119 ILE A C 1
ATOM 952 O O . ILE A 1 119 ? 27.477 1.868 -23.646 1.00 90.50 119 ILE A O 1
ATOM 956 N N . ILE A 1 120 ? 25.694 0.572 -23.939 1.00 88.06 120 ILE A N 1
ATOM 957 C CA . ILE A 1 120 ? 26.479 -0.585 -24.379 1.00 88.06 120 ILE A CA 1
ATOM 958 C C . ILE A 1 120 ? 27.069 -0.308 -25.761 1.00 88.06 120 ILE A C 1
ATOM 960 O O . ILE A 1 120 ? 28.234 -0.613 -25.989 1.00 88.06 120 ILE A O 1
ATOM 964 N N . GLY A 1 121 ? 26.303 0.317 -26.660 1.00 87.50 121 GLY A N 1
ATOM 965 C CA . GLY A 1 121 ? 26.794 0.747 -27.971 1.00 87.50 121 GLY A CA 1
ATOM 966 C C . GLY A 1 121 ? 27.980 1.716 -27.887 1.00 87.50 121 GLY A C 1
ATOM 967 O O . GLY A 1 121 ? 28.977 1.505 -28.572 1.00 87.50 121 GLY A O 1
ATOM 968 N N . ALA A 1 122 ? 27.896 2.728 -27.020 1.00 88.81 122 ALA A N 1
ATOM 969 C CA . ALA A 1 122 ? 28.889 3.793 -26.870 1.00 88.81 122 ALA A CA 1
ATOM 970 C C . ALA A 1 122 ? 30.226 3.321 -26.278 1.00 88.81 122 ALA A C 1
ATOM 972 O O . ALA A 1 122 ? 31.271 3.878 -26.607 1.00 88.81 122 ALA A O 1
ATOM 973 N N . TYR A 1 123 ? 30.200 2.298 -25.419 1.00 87.38 123 TYR A N 1
ATOM 974 C CA . TYR A 1 123 ? 31.394 1.745 -24.768 1.00 87.38 123 TYR A CA 1
ATOM 975 C C . TYR A 1 123 ? 31.807 0.373 -25.320 1.00 87.38 123 TYR A C 1
ATOM 977 O O . TYR A 1 123 ? 32.708 -0.264 -24.773 1.00 87.38 123 TYR A O 1
ATOM 985 N N . ALA A 1 124 ? 31.170 -0.097 -26.397 1.00 86.38 124 ALA A N 1
ATOM 986 C CA . ALA A 1 124 ? 31.556 -1.340 -27.045 1.00 86.38 124 ALA A CA 1
ATOM 987 C C . ALA A 1 124 ? 32.919 -1.181 -27.727 1.00 86.38 124 ALA A C 1
ATOM 989 O O . ALA A 1 124 ? 33.047 -0.515 -28.754 1.00 86.38 124 ALA A O 1
ATOM 990 N N . LEU A 1 125 ? 33.930 -1.837 -27.164 1.00 87.00 125 LEU A N 1
ATOM 991 C CA . LEU A 1 125 ? 35.222 -2.021 -27.812 1.00 87.00 125 LEU A CA 1
ATOM 992 C C . LEU A 1 125 ? 35.128 -3.088 -28.917 1.00 87.00 125 LEU A C 1
ATOM 994 O O . LEU A 1 125 ? 34.095 -3.724 -29.120 1.00 87.00 125 LEU A O 1
ATOM 998 N N . GLY A 1 126 ? 36.222 -3.293 -29.649 1.00 85.69 126 GLY A N 1
ATOM 999 C CA . GLY A 1 126 ? 36.330 -4.349 -30.664 1.00 85.69 126 GLY A CA 1
ATOM 1000 C C . GLY A 1 126 ? 36.623 -5.744 -30.100 1.00 85.69 126 GLY A C 1
ATOM 1001 O O . GLY A 1 126 ? 37.050 -6.613 -30.854 1.00 85.69 126 GLY A O 1
ATOM 1002 N N . ASP A 1 127 ? 36.473 -5.946 -28.790 1.00 91.69 127 ASP A N 1
ATOM 1003 C CA . ASP A 1 127 ? 36.789 -7.207 -28.124 1.00 91.69 127 ASP A CA 1
ATOM 1004 C C . ASP A 1 127 ? 35.579 -8.153 -28.018 1.00 91.69 127 ASP A C 1
ATOM 100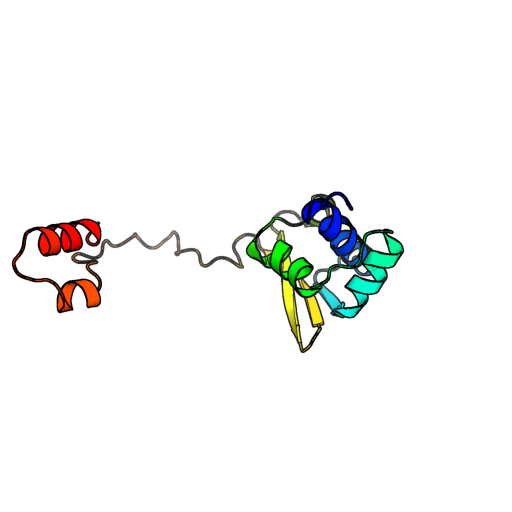6 O O . ASP A 1 127 ? 34.423 -7.802 -28.277 1.00 91.69 127 ASP A O 1
ATOM 1010 N N . GLU A 1 128 ? 35.862 -9.395 -27.631 1.00 92.12 128 GLU A N 1
ATOM 1011 C CA . GLU A 1 128 ? 34.851 -10.436 -27.451 1.00 92.12 128 GLU A CA 1
ATOM 1012 C C . GLU A 1 128 ? 33.821 -10.073 -26.369 1.00 92.12 128 GLU A C 1
ATOM 1014 O O . GLU A 1 128 ? 32.641 -10.396 -26.504 1.00 92.12 128 GLU A O 1
ATOM 1019 N N . GLN A 1 129 ? 34.225 -9.361 -25.313 1.00 91.25 129 GLN A N 1
ATOM 1020 C CA . GLN A 1 129 ? 33.327 -9.007 -24.211 1.00 91.25 129 GLN A CA 1
ATOM 1021 C C . GLN A 1 129 ? 32.278 -7.980 -24.649 1.00 91.25 129 GLN A C 1
ATOM 1023 O O . GLN A 1 129 ? 31.105 -8.094 -24.282 1.00 91.25 129 GLN A O 1
ATOM 1028 N N . ALA A 1 130 ? 32.661 -7.027 -25.496 1.00 90.06 130 ALA A N 1
ATOM 1029 C CA . ALA A 1 130 ? 31.748 -6.078 -26.112 1.00 90.06 130 ALA A CA 1
ATOM 1030 C C . ALA A 1 130 ? 30.743 -6.770 -27.047 1.00 90.06 130 ALA A C 1
ATOM 1032 O O . ALA A 1 130 ? 29.554 -6.434 -27.035 1.00 90.06 130 ALA A O 1
ATOM 1033 N N . LEU A 1 131 ? 31.180 -7.777 -27.810 1.00 89.25 131 LEU A N 1
ATOM 1034 C CA . LEU A 1 131 ? 30.288 -8.583 -28.649 1.00 89.25 131 LEU A CA 1
ATOM 1035 C C . LEU A 1 131 ? 29.288 -9.387 -27.804 1.00 89.25 131 LEU A C 1
ATOM 1037 O O . LEU A 1 131 ? 28.083 -9.351 -28.066 1.00 89.25 131 LEU A O 1
ATOM 1041 N N . LEU A 1 132 ? 29.767 -10.065 -26.758 1.00 91.31 132 LEU A N 1
ATOM 1042 C CA . LEU A 1 132 ? 28.925 -10.832 -25.835 1.00 91.31 132 LEU A CA 1
ATOM 1043 C C . LEU A 1 132 ? 27.893 -9.941 -25.130 1.00 91.31 132 LEU A C 1
ATOM 1045 O O . LEU A 1 132 ? 26.745 -10.355 -24.944 1.00 91.31 132 LEU A O 1
ATOM 1049 N N . ALA A 1 133 ? 28.261 -8.705 -24.781 1.00 89.50 133 ALA A N 1
ATOM 1050 C CA . ALA A 1 133 ? 27.343 -7.732 -24.200 1.00 89.50 133 ALA A CA 1
ATOM 1051 C C . ALA A 1 133 ? 26.213 -7.352 -25.172 1.00 89.50 133 ALA A C 1
ATOM 1053 O O . ALA A 1 133 ? 25.046 -7.410 -24.782 1.00 89.50 133 ALA A O 1
ATOM 1054 N N . LYS A 1 134 ? 26.525 -7.041 -26.439 1.00 88.06 134 LYS A N 1
ATOM 1055 C CA . LYS A 1 134 ? 25.508 -6.739 -27.467 1.00 88.06 134 LYS A CA 1
ATOM 1056 C C . LYS A 1 134 ? 24.529 -7.898 -27.656 1.00 88.06 134 LYS A C 1
ATOM 1058 O O . LYS A 1 134 ? 23.321 -7.705 -27.560 1.00 88.06 134 LYS A O 1
ATOM 1063 N N . VAL A 1 135 ? 25.036 -9.123 -27.810 1.00 88.50 135 VAL A N 1
ATOM 1064 C CA . VAL A 1 135 ? 24.205 -10.335 -27.963 1.00 88.50 135 VAL A CA 1
ATOM 1065 C C . VAL A 1 135 ? 23.327 -10.596 -26.732 1.00 88.50 135 VAL A C 1
ATOM 1067 O O . VAL A 1 135 ? 22.205 -11.088 -26.847 1.00 88.50 135 VAL A O 1
ATOM 1070 N N . ARG A 1 136 ? 23.808 -10.277 -25.525 1.00 88.75 136 ARG A N 1
ATOM 1071 C CA . ARG A 1 136 ? 23.027 -10.447 -24.292 1.00 88.75 136 ARG A CA 1
ATOM 1072 C C . ARG A 1 136 ? 21.820 -9.514 -24.228 1.00 88.75 136 ARG A C 1
ATOM 1074 O O . ARG A 1 136 ? 20.784 -9.937 -23.719 1.00 88.75 136 ARG A O 1
ATOM 1081 N N . TYR A 1 137 ? 21.974 -8.272 -24.676 1.00 86.25 137 TYR A N 1
ATOM 1082 C CA . TYR A 1 137 ? 20.916 -7.266 -24.612 1.00 86.25 137 TYR A CA 1
ATOM 1083 C C . TYR A 1 137 ? 19.997 -7.263 -25.835 1.00 86.25 137 TYR A C 1
ATOM 1085 O O . TYR A 1 137 ? 18.852 -6.835 -25.712 1.00 86.25 137 TYR A O 1
ATOM 1093 N N . ASN A 1 138 ? 20.470 -7.758 -26.979 1.00 81.44 138 ASN A N 1
ATOM 1094 C CA . ASN A 1 138 ? 19.691 -7.881 -28.205 1.00 81.44 138 ASN A CA 1
ATOM 1095 C C . ASN A 1 138 ? 18.925 -9.223 -28.271 1.00 81.44 138 ASN A C 1
ATOM 1097 O O . ASN A 1 138 ? 19.262 -10.092 -29.077 1.00 81.44 138 ASN A O 1
ATOM 1101 N N . ARG A 1 139 ? 17.964 -9.437 -27.356 1.00 68.81 139 ARG A N 1
ATOM 1102 C CA . ARG A 1 139 ? 17.194 -10.692 -27.191 1.00 68.81 139 ARG A CA 1
ATOM 1103 C C . ARG A 1 139 ? 15.694 -10.506 -27.389 1.00 68.81 139 ARG A C 1
ATOM 1105 O O . ARG A 1 139 ? 15.152 -9.533 -26.826 1.00 68.81 139 ARG A O 1
#

Secondary structure (DSSP, 8-state):
------HHHHHHHHHHHHHHHH--TT--EEEEETTHHHHHHHHTTPPPPS-HHHHHHIIIIISPPPHHHHTTSPTTEEEEEEEEETTEEEEEEEETTTTS----TTS--PPPS----HHHHHH--SSHHHHHHHHHH--

Radius of gyration: 22.49 Å; chains: 1; bounding box: 57×27×59 Å

pLDDT: mean 88.73, std 10.7, range [35.22, 97.69]